Protein AF-A0A4P9VTZ1-F1 (afdb_monomer_lite)

Foldseek 3Di:
DPPVVVVVVVVVVVVVVVVVVVVVVVVVVVVVPPPPPPPPPPPPPPDDPDDPPDQDDPPADDALGPHDDDPVPDDDDDADPPLQVLVVQWDKDWDWDWDQDPVVRDIDTDIDIGTDQVSCCVRPVVQWDADPVVRDIDGNVSVVVVSVVSSVVVVVVVVVVVVVVVVVVVPDD

InterPro domains:
  IPR030392 Intramolecular chaperone auto-processing domain [PF13884] (69-128)
  IPR030392 Intramolecular chaperone auto-processing domain [PS51688] (69-166)

Structure (mmCIF, N/CA/C/O backbone):
data_AF-A0A4P9VTZ1-F1
#
_entry.id   AF-A0A4P9VTZ1-F1
#
loop_
_atom_site.group_PDB
_atom_site.id
_atom_site.type_symbol
_atom_site.label_atom_id
_atom_site.label_alt_id
_atom_site.label_comp_id
_atom_site.label_asym_id
_atom_site.label_entity_id
_atom_site.label_seq_id
_atom_site.pdbx_PDB_ins_code
_atom_site.Cartn_x
_atom_site.Cartn_y
_atom_site.Cartn_z
_atom_site.occupancy
_atom_site.B_iso_or_equiv
_atom_site.auth_seq_id
_atom_site.auth_comp_id
_atom_site.auth_asym_id
_atom_site.auth_atom_id
_atom_site.pdbx_PDB_model_num
ATOM 1 N N . MET A 1 1 ? 48.597 -7.275 -78.324 1.00 53.91 1 MET A N 1
ATOM 2 C CA . MET A 1 1 ? 47.215 -7.166 -77.793 1.00 53.91 1 MET A CA 1
ATOM 3 C C . MET A 1 1 ? 47.075 -7.548 -76.310 1.00 53.91 1 MET A C 1
ATOM 5 O O . MET A 1 1 ? 45.969 -7.496 -75.799 1.00 53.91 1 MET A O 1
ATOM 9 N N . SER A 1 2 ? 48.153 -7.879 -75.587 1.00 57.75 2 SER A N 1
ATOM 10 C CA . SER A 1 2 ? 48.089 -8.404 -74.209 1.00 57.75 2 SER A CA 1
ATOM 11 C C . SER A 1 2 ? 48.375 -7.383 -73.094 1.00 57.75 2 SER A C 1
ATOM 13 O O . SER A 1 2 ? 48.066 -7.654 -71.941 1.00 57.75 2 SER A O 1
ATOM 15 N N . THR A 1 3 ? 48.911 -6.198 -73.399 1.00 52.50 3 THR A N 1
ATOM 16 C CA . THR A 1 3 ? 49.269 -5.177 -72.389 1.00 52.50 3 THR A CA 1
ATOM 17 C C . THR A 1 3 ? 48.160 -4.160 -72.091 1.00 52.50 3 THR A C 1
ATOM 19 O O . THR A 1 3 ? 48.098 -3.639 -70.982 1.00 52.50 3 THR A O 1
ATOM 22 N N . GLN A 1 4 ? 47.232 -3.925 -73.025 1.00 51.97 4 GLN A N 1
ATOM 23 C CA . GLN A 1 4 ? 46.072 -3.035 -72.826 1.00 51.97 4 GLN A CA 1
ATOM 24 C C . GLN A 1 4 ? 45.035 -3.628 -71.847 1.00 51.97 4 GLN A C 1
ATOM 26 O O . GLN A 1 4 ? 44.423 -2.902 -71.070 1.00 51.97 4 GLN A O 1
ATOM 31 N N . ILE A 1 5 ? 44.886 -4.959 -71.818 1.00 58.03 5 ILE A N 1
ATOM 32 C CA . ILE A 1 5 ? 43.897 -5.655 -70.974 1.00 58.03 5 ILE A CA 1
ATOM 33 C C . ILE A 1 5 ? 44.301 -5.635 -69.487 1.00 58.03 5 ILE A C 1
ATOM 35 O O . ILE A 1 5 ? 43.437 -5.549 -68.619 1.00 58.03 5 ILE A O 1
ATOM 39 N N . ILE A 1 6 ? 45.606 -5.643 -69.182 1.00 57.38 6 ILE A N 1
ATOM 40 C CA . ILE A 1 6 ? 46.127 -5.641 -67.801 1.00 57.38 6 ILE A CA 1
ATOM 41 C C . ILE A 1 6 ? 46.009 -4.247 -67.155 1.00 57.38 6 ILE A C 1
ATOM 43 O O . ILE A 1 6 ? 45.720 -4.131 -65.966 1.00 57.38 6 ILE A O 1
ATOM 47 N N . GLN A 1 7 ? 46.173 -3.174 -67.936 1.00 52.84 7 GLN A N 1
ATOM 48 C CA . GLN A 1 7 ? 45.952 -1.798 -67.467 1.00 52.84 7 GLN A CA 1
ATOM 49 C C . GLN A 1 7 ? 44.482 -1.555 -67.089 1.00 52.84 7 GLN A C 1
ATOM 51 O O . GLN A 1 7 ? 44.202 -0.968 -66.044 1.00 52.84 7 GLN A O 1
ATOM 56 N N . PHE A 1 8 ? 43.538 -2.070 -67.884 1.00 55.19 8 PHE A N 1
ATOM 57 C CA . PHE A 1 8 ? 42.107 -1.902 -67.619 1.00 55.19 8 PHE A CA 1
ATOM 58 C C . PHE A 1 8 ? 41.628 -2.653 -66.369 1.00 55.19 8 PHE A C 1
ATOM 60 O O . PHE A 1 8 ? 40.836 -2.111 -65.598 1.00 55.19 8 PHE A O 1
ATOM 67 N N . THR A 1 9 ? 42.126 -3.863 -66.104 1.00 60.12 9 THR A N 1
ATOM 68 C CA . THR A 1 9 ? 41.737 -4.625 -64.904 1.00 60.12 9 THR A CA 1
ATOM 69 C C . THR A 1 9 ? 42.298 -4.030 -63.610 1.00 60.12 9 THR A C 1
ATOM 71 O O . THR A 1 9 ? 41.589 -4.017 -62.602 1.00 60.12 9 THR A O 1
ATOM 74 N N . LEU A 1 10 ? 43.506 -3.454 -63.627 1.00 57.75 10 LEU A N 1
ATOM 75 C CA . LEU A 1 10 ? 44.093 -2.799 -62.448 1.00 57.75 10 LEU A CA 1
ATOM 76 C C . LEU A 1 10 ? 43.346 -1.503 -62.065 1.00 57.75 10 LEU A C 1
ATOM 78 O O . LEU A 1 10 ? 43.119 -1.244 -60.882 1.00 57.75 10 LEU A O 1
ATOM 82 N N . ILE A 1 11 ? 42.897 -0.722 -63.056 1.00 59.09 11 ILE A N 1
ATOM 83 C CA . ILE A 1 11 ? 42.123 0.517 -62.848 1.00 59.09 11 ILE A CA 1
ATOM 84 C C . ILE A 1 11 ? 40.731 0.223 -62.266 1.00 59.09 11 ILE A C 1
ATOM 86 O O . ILE A 1 11 ? 40.252 0.967 -61.404 1.00 59.09 11 ILE A O 1
ATOM 90 N N . ILE A 1 12 ? 40.093 -0.876 -62.682 1.00 58.81 12 ILE A N 1
ATOM 91 C CA . ILE A 1 12 ? 38.800 -1.310 -62.130 1.00 58.81 12 ILE A CA 1
ATOM 92 C C . ILE A 1 12 ? 38.964 -1.767 -60.672 1.00 58.81 12 ILE A C 1
ATOM 94 O O . ILE A 1 12 ? 38.159 -1.388 -59.820 1.00 58.81 12 ILE A O 1
ATOM 98 N N . TYR A 1 13 ? 40.032 -2.506 -60.350 1.00 58.09 13 TYR A N 1
ATOM 99 C CA . TYR A 1 13 ? 40.281 -2.988 -58.985 1.00 58.09 13 TYR A CA 1
ATOM 100 C C . TYR A 1 13 ? 40.620 -1.852 -58.003 1.00 58.09 13 TYR A C 1
ATOM 102 O O . TYR A 1 13 ? 40.147 -1.852 -56.864 1.00 58.09 13 TYR A O 1
ATOM 110 N N . LEU A 1 14 ? 41.381 -0.843 -58.446 1.00 54.59 14 LEU A N 1
ATOM 111 C CA . LEU A 1 14 ? 41.678 0.350 -57.645 1.00 54.59 14 LEU A CA 1
ATOM 112 C C . LEU A 1 14 ? 40.426 1.216 -57.408 1.00 54.59 14 LEU A C 1
ATOM 114 O O . LEU A 1 14 ? 40.217 1.686 -56.287 1.00 54.59 14 LEU A O 1
ATOM 118 N N . ASN A 1 15 ? 39.545 1.359 -58.408 1.00 52.97 15 ASN A N 1
ATOM 119 C CA . ASN A 1 15 ? 38.274 2.080 -58.255 1.00 52.97 15 ASN A CA 1
ATOM 120 C C . ASN A 1 15 ? 37.295 1.369 -57.312 1.00 52.97 15 ASN A C 1
ATOM 122 O O . ASN A 1 15 ? 36.647 2.020 -56.492 1.00 52.97 15 ASN A O 1
ATOM 126 N N . TYR A 1 16 ? 37.212 0.038 -57.371 1.00 55.69 16 TYR A N 1
ATOM 127 C CA . TYR A 1 16 ? 36.304 -0.721 -56.509 1.00 55.69 16 TYR A CA 1
ATOM 128 C C . TYR A 1 16 ? 36.698 -0.615 -55.027 1.00 55.69 16 TYR A C 1
ATOM 130 O O . TYR A 1 16 ? 35.846 -0.414 -54.160 1.00 55.69 16 TYR A O 1
ATOM 138 N N . ASN A 1 17 ? 38.001 -0.661 -54.730 1.00 55.56 17 ASN A N 1
ATOM 139 C CA . ASN A 1 17 ? 38.508 -0.562 -53.360 1.00 55.56 17 ASN A CA 1
ATOM 140 C C . ASN A 1 17 ? 38.379 0.865 -52.782 1.00 55.56 17 ASN A C 1
ATOM 142 O O . ASN A 1 17 ? 38.063 1.037 -51.603 1.00 55.56 17 ASN A O 1
ATOM 146 N N . TRP A 1 18 ? 38.536 1.903 -53.616 1.00 50.50 18 TRP A N 1
ATOM 147 C CA . TRP A 1 18 ? 38.278 3.298 -53.227 1.00 50.50 18 TRP A CA 1
ATOM 148 C C . TRP A 1 18 ? 36.785 3.557 -52.957 1.00 50.50 18 TRP A C 1
ATOM 150 O O . TRP A 1 18 ? 36.429 4.184 -51.956 1.00 50.50 18 TRP A O 1
ATOM 160 N N . MET A 1 19 ? 35.898 2.976 -53.769 1.00 48.47 19 MET A N 1
ATOM 161 C CA . MET A 1 19 ? 34.447 3.087 -53.597 1.00 48.47 19 MET A CA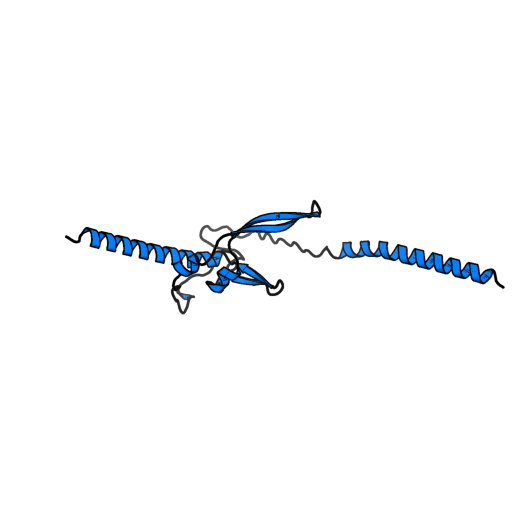 1
ATOM 162 C C . MET A 1 19 ? 33.941 2.360 -52.333 1.00 48.47 19 MET A C 1
ATOM 164 O O . MET A 1 19 ? 33.039 2.854 -51.655 1.00 48.47 19 MET A O 1
ATOM 168 N N . ILE A 1 20 ? 34.560 1.238 -51.944 1.00 54.94 20 ILE A N 1
ATOM 169 C CA . ILE A 1 20 ? 34.280 0.555 -50.664 1.00 54.94 20 ILE A CA 1
ATOM 170 C C . ILE A 1 20 ? 34.762 1.395 -49.469 1.00 54.94 20 ILE A C 1
ATOM 172 O O . ILE A 1 20 ? 34.099 1.430 -48.429 1.00 54.94 20 ILE A O 1
ATOM 176 N N . ARG A 1 21 ? 35.880 2.121 -49.614 1.00 47.12 21 ARG A N 1
ATOM 177 C CA . ARG A 1 21 ? 36.414 2.988 -48.553 1.00 47.12 21 ARG A CA 1
ATOM 178 C C . ARG A 1 21 ? 35.574 4.255 -48.340 1.00 47.12 21 ARG A C 1
ATOM 180 O O . ARG A 1 21 ? 35.443 4.690 -47.199 1.00 47.12 21 ARG A O 1
ATOM 187 N N . MET A 1 22 ? 34.931 4.788 -49.383 1.00 42.59 22 MET A N 1
ATOM 188 C CA . MET A 1 22 ? 34.043 5.959 -49.275 1.00 42.59 22 MET A CA 1
ATOM 189 C C . MET A 1 22 ? 32.681 5.644 -48.629 1.00 42.59 22 MET A C 1
ATOM 191 O O . MET A 1 22 ? 32.163 6.472 -47.880 1.00 42.59 22 MET A O 1
ATOM 195 N N . LYS A 1 23 ? 32.137 4.426 -48.797 1.00 42.47 23 LYS A N 1
ATOM 196 C CA . LYS A 1 23 ? 30.853 4.024 -48.178 1.00 42.47 23 LYS A CA 1
ATOM 197 C C . LYS A 1 23 ? 30.875 3.965 -46.644 1.00 42.47 23 LYS A C 1
ATOM 199 O O . LYS A 1 23 ? 29.826 4.105 -46.022 1.00 42.47 23 LYS A O 1
ATOM 204 N N . LYS A 1 24 ? 32.046 3.783 -46.019 1.00 43.00 24 LYS A N 1
ATOM 205 C CA . LYS A 1 24 ? 32.188 3.797 -44.549 1.00 43.00 24 LYS A CA 1
ATOM 206 C C . LYS A 1 24 ? 32.208 5.211 -43.958 1.00 43.00 24 LYS A C 1
ATOM 208 O O . LYS A 1 24 ? 31.866 5.376 -42.795 1.00 43.00 24 LYS A O 1
ATOM 213 N N . VAL A 1 25 ? 32.566 6.223 -44.752 1.00 46.69 25 VAL A N 1
ATOM 214 C CA . VAL A 1 25 ? 32.669 7.622 -44.298 1.00 46.69 25 VAL A CA 1
ATOM 215 C C . VAL A 1 25 ? 31.329 8.352 -44.447 1.00 46.69 25 VAL A C 1
ATOM 217 O O . VAL A 1 25 ? 30.967 9.166 -43.601 1.00 46.69 25 VAL A O 1
ATOM 220 N N . THR A 1 26 ? 30.522 7.992 -45.449 1.00 41.75 26 THR A N 1
ATOM 221 C CA . THR A 1 26 ? 29.185 8.573 -45.673 1.00 41.75 26 THR A CA 1
ATOM 222 C C . THR A 1 26 ? 28.093 8.018 -44.749 1.00 41.75 26 THR A C 1
ATOM 224 O O . THR A 1 26 ? 27.024 8.612 -44.656 1.00 41.75 26 THR A O 1
ATOM 227 N N . GLY A 1 27 ? 28.350 6.915 -44.034 1.00 40.69 27 GLY A N 1
ATOM 228 C CA . GLY A 1 27 ? 27.430 6.361 -43.027 1.00 40.69 27 GLY A CA 1
ATOM 229 C C . GLY A 1 27 ? 27.416 7.121 -41.693 1.00 40.69 27 GLY A C 1
ATOM 230 O O . GLY A 1 27 ? 26.423 7.066 -40.976 1.00 40.69 27 GLY A O 1
ATOM 231 N N . CYS A 1 28 ? 28.474 7.876 -41.376 1.00 49.06 28 CYS A N 1
ATOM 232 C CA . CYS A 1 28 ? 28.560 8.656 -40.133 1.00 49.06 28 CYS A CA 1
ATOM 233 C C . CYS A 1 28 ? 27.895 10.037 -40.217 1.00 49.06 28 CYS A C 1
ATOM 235 O O . CYS A 1 28 ? 27.531 10.597 -39.190 1.00 49.06 28 CYS A O 1
ATOM 237 N N . PHE A 1 29 ? 27.699 10.594 -41.415 1.00 36.38 29 PHE A N 1
ATOM 238 C CA . PHE A 1 29 ? 27.116 11.934 -41.556 1.00 36.38 29 PHE A CA 1
ATOM 239 C C . PHE A 1 29 ? 25.581 11.951 -41.548 1.00 36.38 29 PHE A C 1
ATOM 241 O O . PHE A 1 29 ? 24.988 12.983 -41.253 1.00 36.38 29 PHE A O 1
ATOM 248 N N . LEU A 1 30 ? 24.925 10.813 -41.802 1.00 41.94 30 LEU A N 1
ATOM 249 C CA . LEU A 1 30 ? 23.458 10.719 -41.848 1.00 41.94 30 LEU A CA 1
ATOM 250 C C . LEU A 1 30 ? 22.808 10.301 -40.520 1.00 41.94 30 LEU A C 1
ATOM 252 O O . LEU A 1 30 ? 21.602 10.455 -40.365 1.00 41.94 30 LEU A O 1
ATOM 256 N N . ILE A 1 31 ? 23.587 9.848 -39.535 1.00 46.41 31 ILE A N 1
ATOM 257 C CA . ILE A 1 31 ? 23.075 9.555 -38.182 1.00 46.41 31 ILE A CA 1
ATOM 258 C C . ILE A 1 31 ? 23.052 10.825 -37.308 1.00 46.41 31 ILE A C 1
ATOM 260 O O . ILE A 1 31 ? 22.281 10.909 -36.358 1.00 46.41 31 ILE A O 1
ATOM 264 N N . SER A 1 32 ? 23.804 11.866 -37.686 1.00 44.81 32 SER A N 1
ATOM 265 C CA . SER A 1 32 ? 23.821 13.158 -36.980 1.00 44.81 32 SER A CA 1
ATOM 266 C C . SER A 1 32 ? 22.565 14.016 -37.226 1.00 44.81 32 SER A C 1
ATOM 268 O O . SER A 1 32 ? 22.257 14.907 -36.441 1.00 44.81 32 SER A O 1
ATOM 270 N N . LEU A 1 33 ? 21.791 13.740 -38.285 1.00 42.25 33 LEU A N 1
ATOM 271 C CA . LEU A 1 33 ? 20.635 14.566 -38.673 1.00 42.25 33 LEU A CA 1
ATOM 272 C C . LEU A 1 33 ? 19.275 14.020 -38.194 1.00 42.25 33 LEU A C 1
ATOM 274 O O . LEU A 1 33 ? 18.250 14.648 -38.437 1.00 42.25 33 LEU A O 1
ATOM 278 N N . LEU A 1 34 ? 19.244 12.873 -37.503 1.00 38.03 34 LEU A N 1
ATOM 279 C CA . LEU A 1 34 ? 17.997 12.232 -37.053 1.00 38.03 34 LEU A CA 1
ATOM 280 C C . LEU A 1 34 ? 17.706 12.396 -35.549 1.00 38.03 34 LEU A C 1
ATOM 282 O O . LEU A 1 34 ? 16.726 11.845 -35.059 1.00 38.03 34 LEU A O 1
ATOM 286 N N . LEU A 1 35 ? 18.515 13.180 -34.825 1.00 43.50 35 LEU A N 1
ATOM 287 C CA . LEU A 1 35 ? 18.344 13.446 -33.386 1.00 43.50 35 LEU A CA 1
ATOM 288 C C . LEU A 1 35 ? 17.978 14.900 -33.044 1.00 43.50 35 LEU A C 1
ATOM 290 O O . LEU A 1 35 ? 18.073 15.303 -31.890 1.00 43.50 35 LEU A O 1
ATOM 294 N N . LEU A 1 36 ? 17.492 15.683 -34.009 1.00 40.09 36 LEU A N 1
ATOM 295 C CA . LEU A 1 36 ? 16.856 16.978 -33.739 1.00 40.09 36 LEU A CA 1
ATOM 296 C C . LEU A 1 36 ? 15.344 16.887 -33.955 1.00 40.09 36 LEU A C 1
ATOM 298 O O . LEU A 1 36 ? 14.778 17.573 -34.792 1.00 40.09 36 LEU A O 1
ATOM 302 N N . ASN A 1 37 ? 14.695 16.000 -33.205 1.00 50.50 37 ASN A N 1
ATOM 303 C CA . ASN A 1 37 ? 13.263 16.082 -32.917 1.00 50.50 37 ASN A CA 1
ATOM 304 C C . ASN A 1 37 ? 13.015 15.588 -31.486 1.00 50.50 37 ASN A C 1
ATOM 306 O O . ASN A 1 37 ? 12.247 14.663 -31.245 1.00 50.50 37 ASN A O 1
ATOM 310 N N . VAL A 1 38 ? 13.685 16.216 -30.519 1.00 45.28 38 VAL A N 1
ATOM 311 C CA . VAL A 1 38 ? 13.110 16.356 -29.180 1.00 45.28 38 VAL A CA 1
ATOM 312 C C . VAL A 1 38 ? 12.729 17.816 -29.055 1.00 45.28 38 VAL A C 1
ATOM 314 O O . VAL A 1 38 ? 13.534 18.682 -28.729 1.00 45.28 38 VAL A O 1
ATOM 317 N N . ASN A 1 39 ? 11.480 18.070 -29.418 1.00 47.66 39 ASN A N 1
ATOM 318 C CA . ASN A 1 39 ? 10.785 19.296 -29.106 1.00 47.66 39 ASN A CA 1
ATOM 319 C C . ASN A 1 39 ? 10.608 19.329 -27.580 1.00 47.66 39 ASN A C 1
ATOM 321 O O . ASN A 1 39 ? 9.630 18.806 -27.054 1.00 47.66 39 ASN A O 1
ATOM 325 N N . ALA A 1 40 ? 11.586 19.874 -26.858 1.00 41.84 40 ALA A N 1
ATOM 326 C CA . ALA A 1 40 ? 11.398 20.273 -25.470 1.00 41.84 40 ALA A CA 1
ATOM 327 C C . ALA A 1 40 ? 10.766 21.671 -25.472 1.00 41.84 40 ALA A C 1
ATOM 329 O O . ALA A 1 40 ? 11.415 22.672 -25.188 1.00 41.84 40 ALA A O 1
ATOM 330 N N . TYR A 1 41 ? 9.496 21.731 -25.875 1.00 38.97 41 TYR A N 1
ATOM 331 C CA . TYR A 1 41 ? 8.634 22.870 -25.592 1.00 38.97 41 TYR A CA 1
ATOM 332 C C . TYR A 1 41 ? 8.181 22.722 -24.138 1.00 38.97 41 TYR A C 1
ATOM 334 O O . TYR A 1 41 ? 7.180 22.066 -23.853 1.00 38.97 41 TYR A O 1
ATOM 342 N N . SER A 1 42 ? 8.969 23.253 -23.205 1.00 41.06 42 SER A N 1
ATOM 343 C CA . SER A 1 42 ? 8.480 23.546 -21.861 1.00 41.06 42 SER A CA 1
ATOM 344 C C . SER A 1 42 ? 7.593 24.782 -21.969 1.00 41.06 42 SER A C 1
ATOM 346 O O . SER A 1 42 ? 8.080 25.910 -22.039 1.00 41.06 42 SER A O 1
ATOM 348 N N . SER A 1 43 ? 6.282 24.571 -22.058 1.00 39.12 43 SER A N 1
ATOM 349 C CA . SER A 1 43 ? 5.319 25.621 -21.747 1.00 39.12 43 SER A CA 1
ATOM 350 C C . SER A 1 43 ? 5.299 25.807 -20.233 1.00 39.12 43 SER A C 1
ATOM 352 O O . SER A 1 43 ? 4.483 25.193 -19.547 1.00 39.12 43 SER A O 1
ATOM 354 N N . ASP A 1 44 ? 6.209 26.627 -19.719 1.00 45.00 44 ASP A N 1
ATOM 355 C CA . ASP A 1 44 ? 6.013 27.254 -18.416 1.00 45.00 44 ASP A CA 1
ATOM 356 C C . ASP A 1 44 ? 4.968 28.354 -18.625 1.00 45.00 44 ASP A C 1
ATOM 358 O O . ASP A 1 44 ? 5.261 29.460 -19.078 1.00 45.00 44 ASP A O 1
ATOM 362 N N . SER A 1 45 ? 3.698 27.997 -18.430 1.00 49.97 45 SER A N 1
ATOM 363 C CA . SER A 1 45 ? 2.618 28.970 -18.302 1.00 49.97 45 SER A CA 1
ATOM 364 C C . SER A 1 45 ? 2.646 29.509 -16.872 1.00 49.97 45 SER A C 1
ATOM 366 O O . SER A 1 45 ? 1.990 28.963 -15.984 1.00 49.97 45 SER A O 1
ATOM 368 N N . ASP A 1 46 ? 3.450 30.545 -16.657 1.00 55.97 46 ASP A N 1
ATOM 369 C CA . ASP A 1 46 ? 3.544 31.304 -15.409 1.00 55.97 46 ASP A CA 1
ATOM 370 C C . ASP A 1 46 ? 2.319 32.220 -15.221 1.00 55.97 46 ASP A C 1
ATOM 372 O O . ASP A 1 46 ? 2.482 33.429 -15.236 1.00 55.97 46 ASP A O 1
ATOM 376 N N . ASP A 1 47 ? 1.094 31.699 -15.051 1.00 52.91 47 ASP A N 1
ATOM 377 C CA . ASP A 1 47 ? -0.083 32.570 -14.816 1.00 52.91 47 ASP A CA 1
ATOM 378 C C . ASP A 1 47 ? -1.175 32.007 -13.875 1.00 52.91 47 ASP A C 1
ATOM 380 O O . ASP A 1 47 ? -2.276 32.555 -13.833 1.00 52.91 47 ASP A O 1
ATOM 384 N N . ASP A 1 48 ? -0.927 30.965 -13.073 1.00 58.12 48 ASP A N 1
ATOM 385 C CA . ASP A 1 48 ? -1.896 30.577 -12.033 1.00 58.12 48 ASP A CA 1
ATOM 386 C C . ASP A 1 48 ? -1.513 31.205 -10.686 1.00 58.12 48 ASP A C 1
ATOM 388 O O . ASP A 1 48 ? -0.623 30.742 -9.971 1.00 58.12 48 ASP A O 1
ATOM 392 N N . GLU A 1 49 ? -2.214 32.290 -10.337 1.00 59.31 49 GLU A N 1
ATOM 393 C CA . GLU A 1 49 ? -2.253 32.875 -8.995 1.00 59.31 49 GLU A CA 1
ATOM 394 C C . GLU A 1 49 ? -2.484 31.754 -7.968 1.00 59.31 49 GLU A C 1
ATOM 396 O O . GLU A 1 49 ? -3.597 31.244 -7.821 1.00 59.31 49 GLU A O 1
ATOM 401 N N . TYR A 1 50 ? -1.421 31.351 -7.265 1.00 56.41 50 TYR A N 1
ATOM 402 C CA . TYR A 1 50 ? -1.475 30.308 -6.246 1.00 56.41 50 TYR A CA 1
ATOM 403 C C . TYR A 1 50 ? -2.433 30.726 -5.126 1.00 56.41 50 TYR A C 1
ATOM 405 O O . TYR A 1 50 ? -2.088 31.511 -4.238 1.00 56.41 50 TYR A O 1
ATOM 413 N N . LYS A 1 51 ? -3.658 30.195 -5.162 1.00 58.72 51 LYS A N 1
ATOM 414 C CA . LYS A 1 51 ? -4.656 30.388 -4.109 1.00 58.72 51 LYS A CA 1
ATOM 415 C C . LYS A 1 51 ? -4.541 29.233 -3.115 1.00 58.72 51 LYS A C 1
ATOM 417 O O . LYS A 1 51 ? -4.882 28.101 -3.474 1.00 58.72 51 LYS A O 1
ATOM 422 N N . PRO A 1 52 ? -4.076 29.473 -1.874 1.00 55.12 52 PRO A N 1
ATOM 423 C CA . PRO A 1 52 ? -3.935 28.414 -0.882 1.00 55.12 52 PRO A CA 1
ATOM 424 C C . PRO A 1 52 ? -5.283 27.718 -0.653 1.00 55.12 52 PRO A C 1
ATOM 426 O O . PRO A 1 52 ? -6.298 28.369 -0.418 1.00 55.12 52 PRO A O 1
ATOM 429 N N . GLY A 1 53 ? -5.291 26.387 -0.757 1.00 58.91 53 GLY A N 1
ATOM 430 C CA . GLY A 1 53 ? -6.504 25.565 -0.668 1.00 58.91 53 GLY A CA 1
ATOM 431 C C . GLY A 1 53 ? -7.193 25.274 -2.006 1.00 58.91 53 GLY A C 1
ATOM 432 O O . GLY A 1 53 ? -8.165 24.522 -2.024 1.00 58.91 53 GLY A O 1
ATOM 433 N N . THR A 1 54 ? -6.692 25.810 -3.122 1.00 58.06 54 THR A N 1
ATOM 434 C CA . THR A 1 54 ? -7.114 25.398 -4.466 1.00 58.06 54 THR A CA 1
ATOM 435 C C . THR A 1 54 ? -6.062 24.499 -5.093 1.00 58.06 54 THR A C 1
ATOM 437 O O . THR A 1 54 ? -4.862 24.718 -4.942 1.00 58.06 54 THR A O 1
ATOM 440 N N . CYS A 1 55 ? -6.521 23.464 -5.786 1.00 61.12 55 CYS A N 1
ATOM 441 C CA . CYS A 1 55 ? -5.662 22.618 -6.593 1.00 61.12 55 CYS A CA 1
ATOM 442 C C . CYS A 1 55 ? -5.937 22.942 -8.058 1.00 61.12 55 CYS A C 1
ATOM 444 O O . CYS A 1 55 ? -6.749 22.287 -8.708 1.00 61.12 55 CYS A O 1
ATOM 446 N N . SER A 1 56 ? -5.329 24.020 -8.538 1.00 53.66 56 SER A N 1
ATOM 447 C CA . SER A 1 56 ? -5.357 24.442 -9.936 1.00 53.66 56 SER A CA 1
ATOM 448 C C . SER A 1 56 ? -4.066 23.979 -10.608 1.00 53.66 56 SER A C 1
ATOM 450 O O . SER A 1 56 ? -2.972 24.361 -10.203 1.00 53.66 56 SER A O 1
ATOM 452 N N . GLY A 1 57 ? -4.191 23.080 -11.582 1.00 54.44 57 GLY A N 1
ATOM 453 C CA . GLY A 1 57 ? -3.077 22.620 -12.404 1.00 54.44 57 GLY A CA 1
ATOM 454 C C . GLY A 1 57 ? -3.512 21.518 -13.379 1.00 54.44 57 GLY A C 1
ATOM 455 O O . GLY A 1 57 ? -4.437 20.762 -13.075 1.00 54.44 57 GLY A O 1
ATOM 456 N N . PRO A 1 58 ? -2.854 21.379 -14.545 1.00 49.47 58 PRO A N 1
ATOM 457 C CA . PRO A 1 58 ? -3.252 20.438 -15.601 1.00 49.47 58 PRO A CA 1
ATOM 458 C C . PRO A 1 58 ? -3.079 18.952 -15.224 1.00 49.47 58 PRO A C 1
ATOM 460 O O . PRO A 1 58 ? -3.528 18.070 -15.953 1.00 49.47 58 PRO A O 1
ATOM 463 N N . TYR A 1 59 ? -2.463 18.653 -14.077 1.00 50.53 59 TYR A N 1
ATOM 464 C CA . TYR A 1 59 ? -2.223 17.297 -13.568 1.00 50.53 59 TYR A CA 1
ATOM 465 C C . TYR A 1 59 ? -3.284 16.861 -12.550 1.00 50.53 59 TYR A C 1
ATOM 467 O O . TYR A 1 59 ? -2.969 16.404 -11.451 1.00 50.53 59 TYR A O 1
ATOM 475 N N . PHE A 1 60 ? -4.554 17.016 -12.914 1.00 49.03 60 PHE A N 1
ATOM 476 C CA . PHE A 1 60 ? -5.676 16.834 -11.993 1.00 49.03 60 PHE A CA 1
ATOM 477 C C . PHE A 1 60 ? -5.968 15.363 -11.613 1.00 49.03 60 PHE A C 1
ATOM 479 O O . PHE A 1 60 ? -6.632 15.130 -10.614 1.00 49.03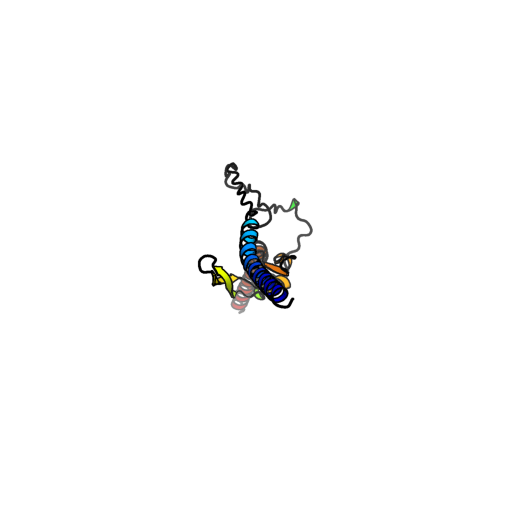 60 PHE A O 1
ATOM 486 N N . ASP A 1 61 ? -5.445 14.354 -12.331 1.00 50.09 61 ASP A N 1
ATOM 487 C CA . ASP A 1 61 ? -5.865 12.952 -12.094 1.00 50.09 61 ASP A CA 1
ATOM 488 C C . ASP A 1 61 ? -4.780 11.856 -12.156 1.00 50.09 61 ASP A C 1
ATOM 490 O O . ASP A 1 61 ? -5.073 10.686 -11.896 1.00 50.09 61 ASP A O 1
ATOM 494 N N . THR A 1 62 ? -3.521 12.163 -12.486 1.00 47.38 62 THR A N 1
ATOM 495 C CA . THR A 1 62 ? -2.564 11.103 -12.878 1.00 47.38 62 THR A CA 1
ATOM 496 C C . THR A 1 62 ? -1.372 10.875 -11.950 1.00 47.38 62 THR A C 1
ATOM 498 O O . THR A 1 62 ? -0.859 9.756 -11.940 1.00 47.38 62 THR A O 1
ATOM 501 N N . LEU A 1 63 ? -0.935 11.849 -11.141 1.00 50.41 63 LEU A N 1
ATOM 502 C CA . LEU A 1 63 ? 0.346 11.758 -10.408 1.00 50.41 63 LEU A CA 1
ATOM 503 C C . LEU A 1 63 ? 0.310 12.389 -9.001 1.00 50.41 63 LEU A C 1
ATOM 505 O O . LEU A 1 63 ? 1.158 13.203 -8.652 1.00 50.41 63 LEU A O 1
ATOM 509 N N . GLY A 1 64 ? -0.677 12.027 -8.178 1.00 54.03 64 GLY A N 1
ATOM 510 C CA . GLY A 1 64 ? -0.731 12.468 -6.773 1.00 54.03 64 GLY A CA 1
ATOM 511 C C . GLY A 1 64 ? -1.220 13.906 -6.552 1.00 54.03 64 GLY A C 1
ATOM 512 O O . GLY A 1 64 ? -1.110 14.415 -5.440 1.00 54.03 64 GLY A O 1
ATOM 513 N N . GLY A 1 65 ? -1.776 14.540 -7.588 1.00 63.94 65 GLY A N 1
ATOM 514 C CA . GLY A 1 65 ? -2.517 15.796 -7.484 1.00 63.94 65 GLY A CA 1
ATOM 515 C C . GLY A 1 65 ? -3.900 15.615 -6.847 1.00 63.94 65 GLY A C 1
ATOM 516 O O . GLY A 1 65 ? -4.390 14.496 -6.675 1.00 63.94 65 GLY A O 1
ATOM 517 N N . CYS A 1 66 ? -4.534 16.728 -6.478 1.00 64.25 66 CYS A N 1
ATOM 518 C CA . CYS A 1 66 ? -5.897 16.716 -5.960 1.00 64.25 66 CYS A CA 1
ATOM 519 C C . CYS A 1 66 ? -6.873 16.292 -7.061 1.00 64.25 66 CYS A C 1
ATOM 521 O O . CYS A 1 66 ? -6.975 16.981 -8.068 1.00 64.25 66 CYS A O 1
ATOM 523 N N . GLY A 1 67 ? -7.609 15.205 -6.834 1.00 72.56 67 GLY A N 1
ATOM 524 C CA . GLY A 1 67 ? -8.694 14.757 -7.708 1.00 72.56 67 GLY A CA 1
ATOM 525 C C . GLY A 1 67 ? -10.064 14.954 -7.058 1.00 72.56 67 GLY A C 1
ATOM 526 O O . GLY A 1 67 ? -10.188 14.984 -5.826 1.00 72.56 67 GLY A O 1
ATOM 527 N N . LEU 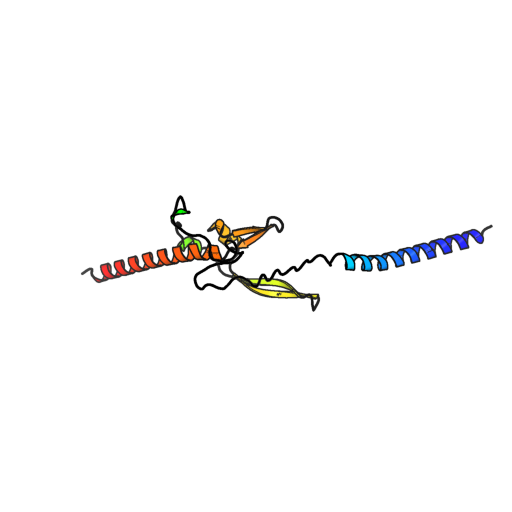A 1 68 ? -11.119 15.057 -7.874 1.00 81.69 68 LEU A N 1
ATOM 528 C CA . LEU A 1 68 ? -12.492 15.078 -7.360 1.00 81.69 68 LEU A CA 1
ATOM 529 C C . LEU A 1 68 ? -12.778 13.771 -6.604 1.00 81.69 68 LEU A C 1
ATOM 531 O O . LEU A 1 68 ? -12.640 12.673 -7.135 1.00 81.69 68 LEU A O 1
ATOM 535 N N . SER A 1 69 ? -13.206 13.887 -5.347 1.00 86.38 69 SER A N 1
ATOM 536 C CA . SER A 1 69 ? -13.419 12.736 -4.455 1.00 86.38 69 SER A CA 1
ATOM 537 C C . SER A 1 69 ? -14.726 12.846 -3.656 1.00 86.38 69 SER A C 1
ATOM 539 O O . SER A 1 69 ? -14.899 12.180 -2.632 1.00 86.38 69 SER A O 1
ATOM 541 N N . ASP A 1 70 ? -15.658 13.677 -4.125 1.00 92.06 70 ASP A N 1
ATOM 542 C CA . ASP A 1 70 ? -16.948 13.906 -3.473 1.00 92.06 70 ASP A CA 1
ATOM 543 C C . ASP A 1 70 ? -17.811 12.627 -3.451 1.00 92.06 70 ASP A C 1
ATOM 545 O O . ASP A 1 70 ? -17.733 11.779 -4.344 1.00 92.06 70 ASP A O 1
ATOM 549 N N . ARG A 1 71 ? -18.645 12.462 -2.418 1.00 94.50 71 ARG A N 1
ATOM 550 C CA . ARG A 1 71 ? -19.567 11.320 -2.312 1.00 94.50 71 ARG A CA 1
ATOM 551 C C . ARG A 1 71 ? -20.581 11.305 -3.460 1.00 94.50 71 ARG A C 1
ATOM 553 O O . ARG A 1 71 ? -20.928 10.224 -3.920 1.00 94.50 71 ARG A O 1
ATOM 560 N N . ASN A 1 72 ? -21.021 12.467 -3.935 1.00 95.81 72 ASN A N 1
ATOM 561 C CA . ASN A 1 72 ? -22.064 12.605 -4.954 1.00 95.81 72 ASN A CA 1
ATOM 562 C C . ASN A 1 72 ? -21.627 12.133 -6.349 1.00 95.81 72 ASN A C 1
ATOM 564 O O . ASN A 1 72 ? -22.477 11.825 -7.179 1.00 95.81 72 ASN A O 1
ATOM 568 N N . ILE A 1 73 ? -20.319 12.043 -6.606 1.00 94.06 73 ILE A N 1
ATOM 569 C CA . ILE A 1 73 ? -19.769 11.539 -7.876 1.00 94.06 73 ILE A CA 1
ATOM 570 C C . ILE A 1 73 ? -19.339 10.067 -7.799 1.00 94.06 73 ILE A C 1
ATOM 572 O O . ILE A 1 73 ? -18.863 9.506 -8.784 1.00 94.06 73 ILE A O 1
ATOM 576 N N . LYS A 1 74 ? -19.486 9.428 -6.632 1.00 93.94 74 LYS A N 1
ATOM 577 C CA . LYS A 1 74 ? -19.122 8.026 -6.403 1.00 93.94 74 LYS A CA 1
ATOM 578 C C . LYS A 1 74 ? -20.376 7.166 -6.321 1.00 93.94 74 LYS A C 1
ATOM 580 O O . LYS A 1 74 ? -21.336 7.504 -5.638 1.00 93.94 74 LYS A O 1
ATOM 585 N N . THR A 1 75 ? -20.344 6.009 -6.968 1.00 96.19 75 THR A N 1
ATOM 586 C CA . THR A 1 75 ? -21.428 5.017 -6.934 1.00 96.19 75 THR A CA 1
ATOM 587 C C . THR A 1 75 ? -20.887 3.667 -6.462 1.00 96.19 75 THR A C 1
ATOM 589 O O . THR A 1 75 ? -19.685 3.422 -6.549 1.00 96.19 75 THR A O 1
ATOM 592 N N . ASN A 1 76 ? -21.758 2.802 -5.927 1.00 95.88 76 ASN A N 1
ATOM 593 C CA . ASN A 1 76 ? -21.421 1.432 -5.506 1.00 95.88 76 ASN A CA 1
ATOM 594 C C . ASN A 1 76 ? -20.194 1.339 -4.575 1.00 95.88 76 ASN A C 1
ATOM 596 O O . ASN A 1 76 ? -19.264 0.575 -4.823 1.00 95.88 76 ASN A O 1
ATOM 600 N N . LEU A 1 77 ? -20.179 2.137 -3.501 1.00 94.62 77 LEU A N 1
ATOM 601 C CA . LEU A 1 77 ? -19.090 2.126 -2.523 1.00 94.62 77 LEU A CA 1
ATOM 602 C C . LEU A 1 77 ? -19.029 0.778 -1.792 1.00 94.62 77 LEU A C 1
ATOM 604 O O . LEU A 1 77 ? -19.897 0.469 -0.977 1.00 94.62 77 LEU A O 1
ATOM 608 N N . VAL A 1 78 ? -17.970 0.012 -2.049 1.00 94.69 78 VAL A N 1
ATOM 609 C CA . VAL A 1 78 ? -17.674 -1.249 -1.362 1.00 94.69 78 VAL A CA 1
ATOM 610 C C . VAL A 1 78 ? -16.404 -1.067 -0.525 1.00 94.69 78 VAL A C 1
ATOM 612 O O . VAL A 1 78 ? -15.375 -0.668 -1.077 1.00 94.69 78 VAL A O 1
ATOM 615 N N . PRO A 1 79 ? -16.435 -1.335 0.795 1.00 94.12 79 PRO A N 1
ATOM 616 C CA . PRO A 1 79 ? -15.231 -1.324 1.618 1.00 94.12 79 PRO A CA 1
ATOM 617 C C . PRO A 1 79 ? -14.198 -2.341 1.124 1.00 94.12 79 PRO A C 1
ATOM 619 O O . PRO A 1 79 ? -14.558 -3.441 0.695 1.00 94.12 79 PRO A O 1
ATOM 622 N N . LEU A 1 80 ? -12.912 -1.999 1.231 1.00 95.00 80 LEU A N 1
ATOM 623 C CA . LEU A 1 80 ? -11.836 -2.945 0.940 1.00 95.00 80 LEU A CA 1
ATOM 624 C C . LEU A 1 80 ? -11.906 -4.127 1.911 1.00 95.00 80 LEU A C 1
ATOM 626 O O . LEU A 1 80 ? -11.994 -3.935 3.122 1.00 95.00 80 LEU A O 1
ATOM 630 N N . GLN A 1 81 ? -11.879 -5.337 1.354 1.00 94.56 81 GLN A N 1
ATOM 631 C CA . GLN A 1 81 ? -11.901 -6.584 2.114 1.00 94.56 81 GLN A CA 1
ATOM 632 C C . GLN A 1 81 ? -10.477 -7.014 2.453 1.00 94.56 81 GLN A C 1
ATOM 634 O O . GLN A 1 81 ? -9.616 -6.993 1.565 1.00 94.56 81 GLN A O 1
ATOM 639 N N . GLU A 1 82 ? -10.275 -7.387 3.718 1.00 94.81 82 GLU A N 1
ATOM 640 C CA . GLU A 1 82 ? -9.011 -7.878 4.290 1.00 94.81 82 GLU A CA 1
ATOM 641 C C . GLU A 1 82 ? -7.788 -7.005 3.934 1.00 94.81 82 GLU A C 1
ATOM 643 O O . GLU A 1 82 ? -6.760 -7.518 3.481 1.00 94.81 82 GLU A O 1
ATOM 648 N N . PRO A 1 83 ? -7.873 -5.663 4.073 1.00 95.75 83 PRO A N 1
ATOM 649 C CA . PRO A 1 83 ? -6.801 -4.780 3.638 1.00 95.75 83 PRO A CA 1
ATOM 650 C C . PRO A 1 83 ? -5.483 -5.027 4.373 1.00 95.75 83 PRO A C 1
ATOM 652 O O . PRO A 1 83 ? -4.430 -4.900 3.745 1.00 95.75 83 PRO A O 1
ATOM 655 N N . LEU A 1 84 ? -5.522 -5.397 5.660 1.00 96.25 84 LEU A N 1
ATOM 656 C CA . LEU A 1 84 ? -4.311 -5.679 6.431 1.00 96.25 84 LEU A CA 1
ATOM 657 C C . LEU A 1 84 ? -3.586 -6.931 5.928 1.00 96.25 84 LEU A C 1
ATOM 659 O O . LEU A 1 84 ? -2.375 -6.889 5.744 1.00 96.25 84 LEU A O 1
ATOM 663 N N . GLU A 1 85 ? -4.316 -8.016 5.670 1.00 96.25 85 GLU A N 1
ATOM 664 C CA . GLU A 1 85 ? -3.740 -9.268 5.161 1.00 96.25 85 GLU A CA 1
ATOM 665 C C . GLU A 1 85 ? -3.158 -9.085 3.757 1.00 96.25 85 GLU A C 1
ATOM 667 O O . GLU A 1 85 ? -2.022 -9.471 3.495 1.00 96.25 85 GLU A O 1
ATOM 672 N N . LYS A 1 86 ? -3.891 -8.400 2.872 1.00 95.88 86 LYS A N 1
ATOM 673 C CA . LYS A 1 86 ? -3.426 -8.120 1.507 1.00 95.88 86 LYS A CA 1
ATOM 674 C C . LYS A 1 86 ? -2.160 -7.278 1.463 1.00 95.88 86 LYS A C 1
ATOM 676 O O . LYS A 1 86 ? -1.298 -7.541 0.636 1.00 95.88 86 LYS A O 1
ATOM 681 N N . ILE A 1 87 ? -2.060 -6.253 2.312 1.00 95.00 87 ILE A N 1
ATOM 682 C CA . ILE A 1 87 ? -0.845 -5.433 2.402 1.00 95.00 87 ILE A CA 1
ATOM 683 C C . ILE A 1 87 ? 0.302 -6.227 3.032 1.00 95.00 87 ILE A C 1
ATOM 685 O O . ILE A 1 87 ? 1.430 -6.089 2.576 1.00 95.00 87 ILE A O 1
ATOM 689 N N . ALA A 1 88 ? 0.028 -7.068 4.034 1.00 94.50 88 ALA A N 1
ATOM 690 C CA . ALA A 1 88 ? 1.047 -7.909 4.663 1.00 94.50 88 ALA A CA 1
ATOM 691 C C . ALA A 1 88 ? 1.672 -8.932 3.697 1.00 94.50 88 ALA A C 1
ATOM 693 O O . ALA A 1 88 ? 2.779 -9.390 3.945 1.00 94.50 88 ALA A O 1
ATOM 694 N N . GLY A 1 89 ? 0.984 -9.276 2.604 1.00 92.56 89 GLY A N 1
ATOM 695 C CA . GLY A 1 89 ? 1.520 -10.125 1.539 1.00 92.56 89 GLY A CA 1
ATOM 696 C C . GLY A 1 89 ? 2.403 -9.408 0.508 1.00 92.56 89 GLY A C 1
ATOM 697 O O . GLY A 1 89 ? 2.862 -10.064 -0.423 1.00 92.56 89 GLY A O 1
ATOM 698 N N . ILE A 1 90 ? 2.609 -8.090 0.619 1.00 95.44 90 ILE A N 1
ATOM 699 C CA . ILE A 1 90 ? 3.479 -7.318 -0.280 1.00 95.44 90 ILE A CA 1
ATOM 700 C C . ILE A 1 90 ? 4.813 -7.067 0.416 1.00 95.44 90 ILE A C 1
ATOM 702 O O . ILE A 1 90 ? 4.849 -6.479 1.497 1.00 95.44 90 ILE A O 1
ATOM 706 N N . GLU A 1 91 ? 5.909 -7.422 -0.246 1.00 95.75 91 GLU A N 1
ATOM 707 C CA . GLU A 1 91 ? 7.254 -7.201 0.271 1.00 95.75 91 GLU A CA 1
ATOM 708 C C . GLU A 1 91 ? 7.868 -5.910 -0.291 1.00 95.75 91 GLU A C 1
ATOM 710 O O . GLU A 1 91 ? 7.628 -5.496 -1.433 1.00 95.75 91 GLU A O 1
ATOM 715 N N . ALA A 1 92 ? 8.681 -5.251 0.533 1.00 95.38 92 ALA A N 1
ATOM 716 C CA . ALA A 1 92 ? 9.455 -4.083 0.136 1.00 95.38 92 ALA A CA 1
ATOM 717 C C . ALA A 1 92 ? 10.920 -4.474 -0.069 1.00 95.38 92 ALA A C 1
ATOM 719 O O . ALA A 1 92 ? 11.541 -5.117 0.776 1.00 95.38 92 ALA A O 1
ATOM 720 N N . TYR A 1 93 ? 11.492 -4.031 -1.181 1.00 97.75 93 TYR A N 1
ATOM 721 C CA . TYR A 1 93 ? 12.830 -4.398 -1.615 1.00 97.75 93 TYR A CA 1
ATOM 722 C C . TYR A 1 93 ? 13.706 -3.165 -1.781 1.00 97.75 93 TYR A C 1
ATOM 724 O O . TYR A 1 93 ? 13.266 -2.142 -2.307 1.00 97.75 93 TYR A O 1
ATOM 732 N N . GLN A 1 94 ? 14.979 -3.302 -1.417 1.00 97.81 94 GLN A N 1
ATOM 733 C CA . GLN A 1 94 ? 16.046 -2.470 -1.960 1.00 97.81 94 GLN A CA 1
ATOM 734 C C . GLN A 1 94 ? 16.601 -3.166 -3.205 1.00 97.81 94 GLN A C 1
ATOM 736 O O . GLN A 1 94 ? 16.934 -4.351 -3.164 1.00 97.81 94 GLN A O 1
ATOM 741 N N . TYR A 1 95 ? 16.700 -2.451 -4.319 1.00 96.31 95 TYR A N 1
ATOM 742 C CA . TYR A 1 95 ? 17.170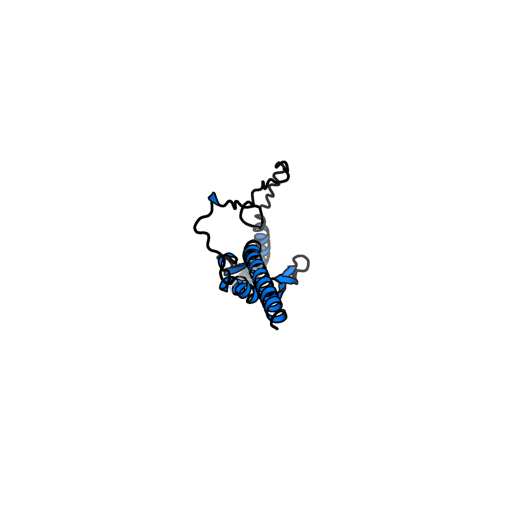 -3.008 -5.585 1.00 96.31 95 TYR A CA 1
ATOM 743 C C . TYR A 1 95 ? 17.982 -1.984 -6.376 1.00 96.31 95 TYR A C 1
ATOM 745 O O . TYR A 1 95 ? 18.139 -0.832 -5.974 1.00 96.31 95 TYR A O 1
ATOM 753 N N . LYS A 1 96 ? 18.554 -2.428 -7.498 1.00 96.38 96 LYS A N 1
ATOM 754 C CA . LYS A 1 96 ? 19.388 -1.596 -8.365 1.00 96.38 96 LYS A CA 1
ATOM 755 C C . LYS A 1 96 ? 18.824 -1.555 -9.776 1.00 96.38 96 LYS A C 1
ATOM 757 O O . LYS A 1 96 ? 18.587 -2.608 -10.365 1.00 96.38 96 LYS A O 1
ATOM 762 N N . ILE A 1 97 ? 18.655 -0.357 -10.329 1.00 93.88 97 ILE A N 1
ATOM 763 C CA . ILE A 1 97 ? 18.266 -0.159 -11.729 1.00 93.88 97 ILE A CA 1
ATOM 764 C C . ILE A 1 97 ? 19.505 0.252 -12.534 1.00 93.88 97 ILE A C 1
ATOM 766 O O . ILE A 1 97 ? 20.182 1.212 -12.148 1.00 93.88 97 ILE A O 1
ATOM 770 N N . PRO A 1 98 ? 19.822 -0.434 -13.647 1.00 94.56 98 PRO A N 1
ATOM 771 C CA . PRO A 1 98 ? 20.894 -0.003 -14.528 1.00 94.56 98 PRO A CA 1
ATOM 772 C C . PRO A 1 98 ? 20.490 1.266 -15.286 1.00 94.56 98 PRO A C 1
ATOM 774 O O . PRO A 1 98 ? 19.373 1.373 -15.794 1.00 94.56 98 PRO A O 1
ATOM 777 N N . TYR A 1 99 ? 21.420 2.204 -15.425 1.00 93.75 99 TYR A N 1
ATOM 778 C CA . TYR A 1 99 ? 21.273 3.353 -16.311 1.00 93.75 99 TYR A CA 1
ATOM 779 C C . TYR A 1 99 ? 22.572 3.606 -17.078 1.00 93.75 99 TYR A C 1
ATOM 781 O O . TYR A 1 99 ? 23.667 3.291 -16.609 1.00 93.75 99 TYR A O 1
ATOM 789 N N . LEU A 1 100 ? 22.441 4.158 -18.285 1.00 94.19 100 LEU A N 1
ATOM 790 C CA . LEU A 1 100 ? 23.581 4.560 -19.101 1.00 94.19 100 LEU A CA 1
ATOM 791 C C . LEU A 1 100 ? 24.008 5.974 -18.701 1.00 94.19 100 LEU A C 1
ATOM 793 O O . LEU A 1 100 ? 23.232 6.920 -18.839 1.00 94.19 100 LEU A O 1
ATOM 797 N N . ASP A 1 101 ? 25.241 6.118 -18.227 1.00 92.81 101 ASP A N 1
ATOM 798 C CA . ASP A 1 101 ? 25.864 7.424 -18.053 1.00 92.81 101 ASP A CA 1
ATOM 799 C C . ASP A 1 101 ? 26.428 7.889 -19.400 1.00 92.81 101 ASP A C 1
ATOM 801 O O . ASP A 1 101 ? 27.444 7.386 -19.878 1.00 92.81 101 ASP A O 1
ATOM 805 N N . TYR A 1 102 ? 25.757 8.859 -20.020 1.00 92.25 102 TYR A N 1
ATOM 806 C CA . TYR A 1 102 ? 26.142 9.398 -21.326 1.00 92.25 102 TYR A CA 1
ATOM 807 C C . TYR A 1 102 ? 27.464 10.176 -21.306 1.00 92.25 102 TYR A C 1
ATOM 809 O O . TYR A 1 102 ? 28.062 10.355 -22.365 1.00 92.25 102 TYR A O 1
ATOM 817 N N . SER A 1 103 ? 27.935 10.624 -20.137 1.00 93.12 103 SER A N 1
ATOM 818 C CA . SER A 1 103 ? 29.202 11.357 -20.022 1.00 93.12 103 SER A CA 1
ATOM 819 C C . SER A 1 103 ? 30.417 10.433 -20.096 1.00 93.12 103 SER A C 1
ATOM 821 O O . SER A 1 103 ? 31.427 10.775 -20.707 1.00 93.12 103 SER A O 1
ATOM 823 N N . THR A 1 104 ? 30.299 9.237 -19.519 1.00 92.50 104 THR A N 1
ATOM 824 C CA . THR A 1 104 ? 31.375 8.239 -19.470 1.00 92.50 104 THR A CA 1
ATOM 825 C C . THR A 1 104 ? 31.152 7.076 -20.436 1.00 92.50 104 THR A C 1
ATOM 827 O O . THR A 1 104 ? 32.059 6.272 -20.641 1.00 92.50 104 THR A O 1
ATOM 830 N N . LEU A 1 105 ? 29.964 6.986 -21.045 1.00 92.81 105 LEU A N 1
ATOM 831 C CA . LEU A 1 105 ? 29.493 5.851 -21.847 1.00 92.81 105 LEU A CA 1
ATOM 832 C C . LEU A 1 105 ? 29.585 4.513 -21.088 1.00 92.81 105 LEU A C 1
ATOM 834 O O . LEU A 1 105 ? 29.856 3.468 -21.680 1.00 92.81 105 LEU A O 1
ATOM 838 N N . THR A 1 106 ? 29.346 4.541 -19.772 1.00 93.56 106 THR A N 1
ATOM 839 C CA . THR A 1 106 ? 29.370 3.357 -18.898 1.00 93.56 106 THR A CA 1
ATOM 840 C C . THR A 1 106 ? 27.984 3.027 -18.342 1.00 93.56 106 THR A C 1
ATOM 842 O O . THR A 1 106 ? 27.132 3.902 -18.181 1.00 93.56 106 THR A O 1
ATOM 845 N N . ILE A 1 107 ? 27.742 1.742 -18.057 1.00 95.00 107 ILE A N 1
ATOM 846 C CA . ILE A 1 107 ? 26.533 1.296 -17.354 1.00 95.00 107 ILE A CA 1
ATOM 847 C C . ILE A 1 107 ? 26.796 1.404 -15.856 1.00 95.00 107 ILE A C 1
ATOM 849 O O . ILE A 1 107 ? 27.674 0.720 -15.331 1.00 95.00 107 ILE A O 1
ATOM 853 N N . ASN A 1 108 ? 26.006 2.230 -15.181 1.00 94.94 108 ASN A N 1
ATOM 854 C CA . ASN A 1 108 ? 26.020 2.374 -13.732 1.00 94.94 108 ASN A CA 1
ATOM 855 C C . ASN A 1 108 ? 24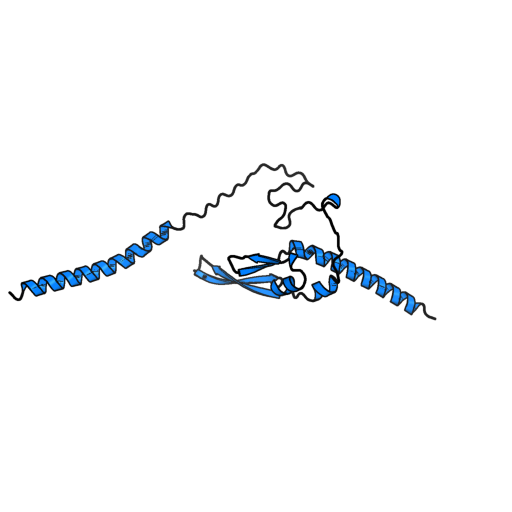.711 1.859 -13.134 1.00 94.94 108 ASN A C 1
ATOM 857 O O . ASN A 1 108 ? 23.746 1.573 -13.845 1.00 94.94 108 ASN A O 1
ATOM 861 N N . PHE A 1 109 ? 24.685 1.726 -11.812 1.00 95.88 109 PHE A N 1
ATOM 862 C CA . PHE A 1 109 ? 23.531 1.230 -11.076 1.00 95.88 109 PHE A CA 1
ATOM 863 C C . PHE A 1 109 ? 23.050 2.283 -10.091 1.00 95.88 109 PHE A C 1
ATOM 865 O O . PHE A 1 109 ? 23.832 2.781 -9.283 1.00 95.88 109 PHE A O 1
ATOM 872 N N . LYS A 1 110 ? 21.756 2.588 -10.141 1.00 94.69 110 LYS A N 1
ATOM 873 C CA . LYS A 1 110 ? 21.087 3.433 -9.157 1.00 94.69 110 LYS A CA 1
ATOM 874 C C . LYS A 1 110 ? 20.416 2.546 -8.117 1.00 94.69 110 LYS A C 1
ATOM 876 O O . LYS A 1 110 ? 19.665 1.648 -8.494 1.00 94.69 110 LYS A O 1
ATOM 881 N N . GLU A 1 111 ? 20.708 2.773 -6.841 1.00 96.69 111 GLU A N 1
ATOM 882 C CA . GLU A 1 111 ? 20.007 2.103 -5.743 1.00 96.69 111 GLU A CA 1
ATOM 883 C C . GLU A 1 111 ? 18.642 2.752 -5.523 1.00 96.69 111 GLU A C 1
ATOM 885 O O . GLU A 1 111 ? 18.521 3.975 -5.532 1.00 96.69 111 GLU A O 1
ATOM 890 N N . GLU A 1 112 ? 17.625 1.922 -5.339 1.00 95.31 112 GLU A N 1
ATOM 891 C CA . GLU A 1 112 ? 16.234 2.323 -5.153 1.00 95.31 112 GLU A CA 1
ATOM 892 C C . GLU A 1 112 ? 15.576 1.425 -4.102 1.00 95.31 112 GLU A C 1
ATOM 894 O O . GLU A 1 112 ? 16.042 0.315 -3.827 1.00 95.31 112 GLU A O 1
ATOM 899 N N . ILE A 1 113 ? 14.469 1.900 -3.532 1.00 96.50 113 ILE A N 1
ATOM 900 C CA . ILE A 1 113 ? 13.595 1.119 -2.652 1.00 96.50 113 ILE A CA 1
ATOM 901 C C . ILE A 1 113 ? 12.189 1.139 -3.242 1.00 96.50 113 ILE A C 1
ATOM 903 O O . ILE A 1 113 ? 11.721 2.169 -3.727 1.00 96.50 113 ILE A O 1
ATOM 907 N N . GLY A 1 114 ? 11.496 0.007 -3.209 1.00 95.56 114 GLY A N 1
ATOM 908 C CA . GLY A 1 114 ? 10.122 -0.074 -3.687 1.00 95.56 114 GLY A CA 1
ATOM 909 C C . GLY A 1 114 ? 9.546 -1.476 -3.595 1.00 95.56 114 GLY A C 1
ATOM 910 O O . GLY A 1 114 ? 10.076 -2.333 -2.899 1.00 95.56 114 GLY A O 1
ATOM 911 N N . VAL A 1 115 ? 8.455 -1.696 -4.318 1.00 96.69 115 VAL A N 1
ATOM 912 C CA . VAL A 1 115 ? 7.729 -2.973 -4.352 1.00 96.69 115 VAL A CA 1
ATOM 913 C C . VAL A 1 115 ? 7.769 -3.582 -5.751 1.00 96.69 115 VAL A C 1
ATOM 915 O O . VAL A 1 115 ? 7.960 -2.874 -6.746 1.00 96.69 115 VAL A O 1
ATOM 918 N N . VAL A 1 116 ? 7.551 -4.892 -5.845 1.00 96.44 116 VAL A N 1
ATOM 919 C CA . VAL A 1 116 ? 7.454 -5.593 -7.129 1.00 96.44 116 VAL A CA 1
ATOM 920 C C . VAL A 1 116 ? 6.035 -5.451 -7.685 1.00 96.44 116 VAL A C 1
ATOM 922 O O . VAL A 1 116 ? 5.048 -5.813 -7.048 1.00 96.44 116 VAL A O 1
ATOM 925 N N . ALA A 1 117 ? 5.910 -4.934 -8.910 1.00 96.44 117 ALA A N 1
ATOM 926 C CA . ALA A 1 117 ? 4.610 -4.636 -9.516 1.00 96.44 117 ALA A CA 1
ATOM 927 C C . ALA A 1 117 ? 3.706 -5.872 -9.676 1.00 96.44 117 ALA A C 1
ATOM 929 O O . ALA A 1 117 ? 2.484 -5.752 -9.647 1.00 96.44 117 ALA A O 1
ATOM 930 N N . GLN A 1 118 ? 4.294 -7.053 -9.860 1.00 96.44 118 GLN A N 1
ATOM 931 C CA . GLN A 1 118 ? 3.588 -8.323 -9.999 1.00 96.44 118 GLN A CA 1
ATOM 932 C C . GLN A 1 118 ? 2.909 -8.730 -8.687 1.00 96.44 118 GLN A C 1
ATOM 934 O O . GLN A 1 118 ? 1.733 -9.070 -8.714 1.00 96.44 118 GLN A O 1
ATOM 939 N N . GLU A 1 119 ? 3.602 -8.606 -7.554 1.00 96.25 119 GLU A N 1
ATOM 940 C CA . GLU A 1 119 ? 3.045 -8.890 -6.223 1.00 96.25 119 GLU A CA 1
ATOM 941 C C . GLU A 1 119 ? 1.889 -7.943 -5.909 1.00 96.25 119 GLU A C 1
ATOM 943 O O . GLU A 1 119 ? 0.798 -8.370 -5.537 1.00 96.25 119 GLU A O 1
ATOM 948 N N . VAL A 1 120 ? 2.080 -6.648 -6.180 1.00 96.31 120 VAL A N 1
ATOM 949 C CA . VAL A 1 120 ? 1.017 -5.650 -6.015 1.00 96.31 120 VAL A CA 1
ATOM 950 C C . VAL A 1 120 ? -0.185 -5.960 -6.909 1.00 96.31 120 VAL A C 1
ATOM 952 O O . VAL A 1 120 ? -1.325 -5.745 -6.502 1.00 96.31 120 VAL A O 1
ATOM 955 N N . LYS A 1 121 ? 0.038 -6.460 -8.128 1.00 95.69 121 LYS A N 1
ATOM 956 C CA . LYS A 1 121 ? -1.035 -6.756 -9.084 1.00 95.69 121 LYS A CA 1
ATOM 957 C C . LYS A 1 121 ? -1.941 -7.897 -8.619 1.00 95.69 121 LYS A C 1
ATOM 959 O O . LYS A 1 121 ? -3.136 -7.831 -8.903 1.00 95.69 121 LYS A O 1
ATOM 964 N N . GLU A 1 122 ? -1.398 -8.896 -7.927 1.00 95.00 122 GLU A N 1
ATOM 965 C CA . GLU A 1 122 ? -2.171 -10.017 -7.368 1.00 95.00 122 GLU A CA 1
ATOM 966 C C . GLU A 1 122 ? -3.203 -9.524 -6.337 1.00 95.00 122 GLU A C 1
ATOM 968 O O . GLU A 1 122 ? -4.352 -9.964 -6.339 1.00 95.00 122 GLU A O 1
ATOM 973 N N . VAL A 1 123 ? -2.828 -8.552 -5.497 1.00 95.12 123 VAL A N 1
ATOM 974 C CA . VAL A 1 123 ? -3.679 -8.067 -4.393 1.00 95.12 123 VAL A CA 1
ATOM 975 C C . VAL A 1 123 ? -4.489 -6.807 -4.727 1.00 95.12 123 VAL A C 1
ATOM 977 O O . VAL A 1 123 ? -5.660 -6.699 -4.353 1.00 95.12 123 VAL A O 1
ATOM 980 N N . TYR A 1 124 ? -3.892 -5.854 -5.446 1.00 95.12 124 TYR A N 1
ATOM 981 C CA . TYR A 1 124 ? -4.464 -4.551 -5.797 1.00 95.12 124 TYR A CA 1
ATOM 982 C C . TYR A 1 124 ? -4.190 -4.203 -7.270 1.00 95.12 124 TYR A C 1
ATOM 984 O O . TYR A 1 124 ? -3.451 -3.260 -7.570 1.00 95.12 124 TYR A O 1
ATOM 992 N N . PRO A 1 125 ? -4.843 -4.886 -8.229 1.00 94.38 125 PRO A N 1
ATOM 993 C CA . PRO A 1 125 ? -4.590 -4.683 -9.657 1.00 94.38 125 PRO A CA 1
ATOM 994 C C . PRO A 1 125 ? -4.862 -3.247 -10.129 1.00 94.38 125 PRO A C 1
ATOM 996 O O . PRO A 1 125 ? -4.211 -2.771 -11.052 1.00 94.38 125 PRO A O 1
ATOM 999 N N . LEU A 1 126 ? -5.777 -2.518 -9.476 1.00 92.25 126 LEU A N 1
ATOM 1000 C CA . LEU A 1 126 ? -6.083 -1.115 -9.796 1.00 92.25 126 LEU A CA 1
ATOM 1001 C C . LEU A 1 126 ? -4.947 -0.140 -9.444 1.00 92.25 126 LEU A C 1
ATOM 1003 O O . LEU A 1 126 ? -4.964 1.003 -9.911 1.00 92.25 126 LEU A O 1
ATOM 1007 N N . ALA A 1 127 ? -3.986 -0.566 -8.624 1.00 93.44 127 ALA A N 1
ATOM 1008 C CA . ALA A 1 127 ? -2.790 0.199 -8.291 1.00 93.44 127 ALA A CA 1
ATOM 1009 C C . ALA A 1 127 ? -1.632 -0.063 -9.267 1.00 93.44 127 ALA A C 1
ATOM 1011 O O . ALA A 1 127 ? -0.583 0.560 -9.135 1.00 93.44 127 ALA A O 1
ATOM 1012 N N . VAL A 1 128 ? -1.803 -0.941 -10.259 1.00 94.69 128 VAL A N 1
ATOM 1013 C CA . VAL A 1 128 ? -0.771 -1.280 -11.245 1.00 94.69 128 VAL A CA 1
ATOM 1014 C C . VAL A 1 128 ? -1.236 -0.852 -12.630 1.00 94.69 128 VAL A C 1
ATOM 1016 O O . VAL A 1 128 ? -2.375 -1.099 -13.025 1.00 94.69 128 VAL A O 1
ATOM 1019 N N . TYR A 1 129 ? -0.352 -0.215 -13.389 1.00 92.62 129 TYR A N 1
ATOM 1020 C CA . TYR A 1 129 ? -0.582 0.080 -14.798 1.00 92.62 129 TYR A CA 1
ATOM 1021 C C . TYR A 1 129 ? 0.354 -0.752 -15.670 1.00 92.62 129 TYR A C 1
ATOM 1023 O O . TYR A 1 129 ? 1.430 -1.177 -15.249 1.00 92.62 129 TYR A O 1
ATOM 1031 N N . GLN A 1 130 ? -0.074 -0.995 -16.904 1.00 92.62 130 GLN A N 1
ATOM 1032 C CA . GLN A 1 130 ? 0.705 -1.733 -17.886 1.00 92.62 130 GLN A CA 1
ATOM 1033 C C . GLN A 1 130 ? 1.074 -0.810 -19.040 1.00 92.62 130 GLN A C 1
ATOM 1035 O O . GLN A 1 130 ? 0.195 -0.305 -19.741 1.00 92.62 130 GLN A O 1
ATOM 1040 N N . ASP A 1 131 ? 2.373 -0.636 -19.259 1.00 89.12 131 ASP A N 1
ATOM 1041 C CA . ASP A 1 131 ? 2.893 -0.037 -20.482 1.00 89.12 131 ASP A CA 1
ATOM 1042 C C . ASP A 1 131 ? 2.829 -1.106 -21.581 1.00 89.12 131 ASP A C 1
ATOM 1044 O O . ASP A 1 131 ? 3.570 -2.095 -21.567 1.00 89.12 131 ASP A O 1
ATOM 1048 N N . ARG A 1 132 ? 1.873 -0.956 -22.505 1.00 87.38 132 ARG A N 1
ATOM 1049 C CA . ARG A 1 132 ? 1.634 -1.942 -23.570 1.00 87.38 132 ARG A CA 1
ATOM 1050 C C . ARG A 1 132 ? 2.766 -1.979 -24.591 1.00 87.38 132 ARG A C 1
ATOM 1052 O O . ARG A 1 132 ? 3.026 -3.047 -25.142 1.00 87.38 132 ARG A O 1
ATOM 1059 N N . GLU A 1 133 ? 3.430 -0.851 -24.824 1.00 88.56 133 GLU A N 1
ATOM 1060 C CA . GLU A 1 133 ? 4.519 -0.748 -25.794 1.00 88.56 133 GLU A CA 1
ATOM 1061 C C . GLU A 1 133 ? 5.774 -1.427 -25.253 1.00 88.56 133 GLU A C 1
ATOM 1063 O O . GLU A 1 133 ? 6.385 -2.252 -25.933 1.00 88.56 133 GLU A O 1
ATOM 1068 N N . LYS A 1 134 ? 6.109 -1.154 -23.988 1.00 86.50 134 LYS A N 1
ATOM 1069 C CA . LYS A 1 134 ? 7.300 -1.716 -23.335 1.00 86.50 134 LYS A CA 1
ATOM 1070 C C . LYS A 1 134 ? 7.068 -3.098 -22.731 1.00 86.50 134 LYS A C 1
ATOM 1072 O O . LYS A 1 134 ? 8.030 -3.762 -22.361 1.00 86.50 134 LYS A O 1
ATOM 1077 N N . ARG A 1 135 ? 5.810 -3.544 -22.626 1.00 91.62 135 ARG A N 1
ATOM 1078 C CA . ARG A 1 135 ? 5.393 -4.778 -21.927 1.00 91.62 135 ARG A CA 1
ATOM 1079 C C . ARG A 1 135 ? 5.881 -4.835 -20.474 1.00 91.62 135 ARG A C 1
ATOM 1081 O O . ARG A 1 135 ? 6.157 -5.912 -19.953 1.00 91.62 135 ARG A O 1
ATOM 1088 N N . LEU A 1 136 ? 5.966 -3.678 -19.824 1.00 93.19 136 LEU A N 1
ATOM 1089 C CA . LEU A 1 136 ? 6.371 -3.541 -18.426 1.00 93.19 136 LEU A CA 1
ATOM 1090 C C . LEU A 1 136 ? 5.173 -3.153 -17.558 1.00 93.19 136 LEU A C 1
ATOM 1092 O O . LEU A 1 136 ? 4.203 -2.554 -18.031 1.00 93.19 136 LEU A O 1
ATOM 1096 N N . LEU A 1 137 ? 5.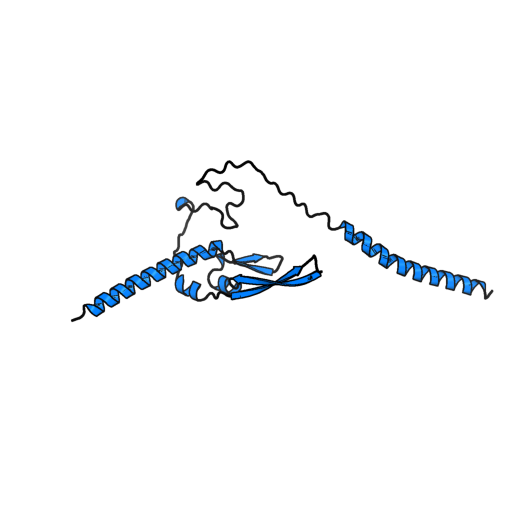253 -3.503 -16.278 1.00 95.56 137 LEU A N 1
ATOM 1097 C CA . LEU A 1 137 ? 4.300 -3.074 -15.261 1.00 95.56 137 LEU A CA 1
ATOM 1098 C C . LEU A 1 137 ? 4.907 -1.934 -14.448 1.00 95.56 137 LEU A C 1
ATOM 1100 O O . LEU A 1 137 ? 6.096 -1.959 -14.136 1.00 95.56 137 LEU A O 1
ATOM 1104 N N . GLY A 1 138 ? 4.078 -0.959 -14.095 1.00 93.50 138 GLY A N 1
ATOM 1105 C CA . GLY A 1 138 ? 4.428 0.115 -13.177 1.00 93.50 138 GLY A CA 1
ATOM 1106 C C . GLY A 1 138 ? 3.421 0.206 -12.038 1.00 93.50 138 GLY A C 1
ATOM 1107 O O . GLY A 1 138 ? 2.251 -0.144 -12.194 1.00 93.50 138 GLY A O 1
ATOM 1108 N N . VAL A 1 139 ? 3.881 0.677 -10.884 1.00 93.81 139 VAL A N 1
ATOM 1109 C CA . VAL A 1 139 ? 3.059 0.822 -9.678 1.00 93.81 139 VAL A CA 1
ATOM 1110 C C . VAL A 1 139 ? 2.652 2.281 -9.516 1.00 93.81 139 VAL A C 1
ATOM 1112 O O . VAL A 1 139 ? 3.486 3.182 -9.560 1.00 93.81 139 VAL A O 1
ATOM 1115 N N . ASN A 1 140 ? 1.361 2.518 -9.307 1.00 91.94 140 ASN A N 1
ATOM 1116 C CA . ASN A 1 140 ? 0.827 3.807 -8.898 1.00 91.94 140 ASN A CA 1
ATOM 1117 C C . ASN A 1 140 ? 0.833 3.885 -7.365 1.00 91.94 140 ASN A C 1
ATOM 1119 O O . ASN A 1 140 ? -0.116 3.469 -6.695 1.00 91.94 140 ASN A O 1
ATOM 1123 N N . TYR A 1 141 ? 1.914 4.438 -6.816 1.00 90.50 141 TYR A N 1
ATOM 1124 C CA . TYR A 1 141 ? 2.090 4.579 -5.371 1.00 90.50 141 TYR A CA 1
ATOM 1125 C C . TYR A 1 141 ? 1.008 5.448 -4.711 1.00 90.50 141 TYR A C 1
ATOM 1127 O O . TYR A 1 141 ? 0.602 5.150 -3.591 1.00 90.50 141 TYR A O 1
ATOM 1135 N N . SER A 1 142 ? 0.453 6.450 -5.404 1.00 88.69 142 SER A N 1
ATOM 1136 C CA . SER A 1 142 ? -0.660 7.255 -4.874 1.00 88.69 142 SER A CA 1
ATOM 1137 C C . SER A 1 142 ? -1.908 6.408 -4.611 1.00 88.69 142 SER A C 1
ATOM 1139 O O . SER A 1 142 ? -2.612 6.625 -3.625 1.00 88.69 142 SER A O 1
ATOM 1141 N N . ARG A 1 143 ? -2.170 5.394 -5.446 1.00 90.44 143 ARG A N 1
ATOM 1142 C CA . ARG A 1 143 ? -3.283 4.454 -5.240 1.00 90.44 143 ARG A CA 1
ATOM 1143 C C . ARG A 1 143 ? -3.023 3.448 -4.120 1.00 90.44 143 ARG A C 1
ATOM 1145 O O . ARG A 1 143 ? -3.994 2.982 -3.530 1.00 90.44 143 ARG A O 1
ATOM 1152 N N . LEU A 1 144 ? -1.763 3.150 -3.790 1.00 91.56 144 LEU A N 1
ATOM 1153 C CA . LEU A 1 144 ? -1.404 2.269 -2.668 1.00 91.56 144 LEU A CA 1
ATOM 1154 C C . LEU A 1 144 ? -1.615 2.907 -1.291 1.00 91.56 144 LEU A C 1
ATOM 1156 O O . LEU A 1 144 ? -1.781 2.190 -0.308 1.00 91.56 144 LEU A O 1
ATOM 1160 N N . VAL A 1 145 ? -1.705 4.234 -1.203 1.00 92.19 145 VAL A N 1
ATOM 1161 C CA . VAL A 1 145 ? -2.013 4.914 0.066 1.00 92.19 145 VAL A CA 1
ATOM 1162 C C . VAL A 1 145 ? -3.407 4.535 0.588 1.00 92.19 145 VAL A C 1
ATOM 1164 O O . VAL A 1 145 ? -3.603 4.371 1.789 1.00 92.19 145 VAL A O 1
ATOM 1167 N N . VAL A 1 146 ? -4.384 4.336 -0.301 1.00 92.88 146 VAL A N 1
ATOM 1168 C CA . VAL A 1 146 ? -5.771 4.005 0.076 1.00 92.88 146 VAL A CA 1
ATOM 1169 C C . VAL A 1 146 ? -5.892 2.662 0.821 1.00 92.88 146 VAL A C 1
ATOM 1171 O O . VAL A 1 146 ? -6.488 2.650 1.902 1.00 92.88 146 VAL A O 1
ATOM 1174 N N . PRO A 1 147 ? -5.350 1.532 0.323 1.00 95.06 147 PRO A N 1
ATOM 1175 C CA . PRO A 1 147 ? -5.371 0.280 1.072 1.00 95.06 147 PRO A CA 1
ATOM 1176 C C . PRO A 1 147 ? -4.544 0.335 2.361 1.00 95.06 147 PRO A C 1
ATOM 1178 O O . PRO A 1 147 ? -4.943 -0.300 3.333 1.00 95.06 147 PRO A O 1
ATOM 1181 N N . LEU A 1 148 ? -3.476 1.142 2.428 1.00 95.31 148 LEU A N 1
ATOM 1182 C CA . LEU A 1 148 ? -2.739 1.372 3.679 1.00 95.31 148 LEU A CA 1
ATOM 1183 C C . LEU A 1 148 ? -3.619 2.037 4.749 1.00 95.31 148 LEU A C 1
ATOM 1185 O O . LEU A 1 148 ? -3.645 1.575 5.888 1.00 95.31 148 LEU A O 1
ATOM 1189 N N . ILE A 1 149 ? -4.408 3.056 4.389 1.00 96.00 149 ILE A N 1
ATOM 1190 C CA . ILE A 1 149 ? -5.382 3.680 5.307 1.00 96.00 149 ILE A CA 1
ATOM 1191 C C . ILE A 1 149 ? -6.385 2.635 5.816 1.00 96.00 149 ILE A C 1
ATOM 1193 O O . ILE A 1 149 ? -6.694 2.581 7.008 1.00 96.00 149 ILE A O 1
ATOM 1197 N N . ALA A 1 150 ? -6.898 1.789 4.921 1.00 96.75 150 ALA A N 1
ATOM 1198 C CA . ALA A 1 150 ? -7.841 0.739 5.290 1.00 96.75 150 ALA A CA 1
ATOM 1199 C C . ALA A 1 150 ? -7.205 -0.309 6.225 1.00 96.75 150 ALA A C 1
ATOM 1201 O O . ALA A 1 150 ? -7.838 -0.703 7.205 1.00 96.75 150 ALA A O 1
ATOM 1202 N N . ALA A 1 151 ? -5.954 -0.700 5.971 1.00 97.31 151 ALA A N 1
ATOM 1203 C CA . ALA A 1 151 ? -5.195 -1.637 6.795 1.00 97.31 151 ALA A CA 1
ATOM 1204 C C . ALA A 1 151 ? -4.929 -1.084 8.202 1.00 97.31 151 ALA A C 1
ATOM 1206 O O . ALA A 1 151 ? -5.142 -1.794 9.181 1.00 97.31 151 ALA A O 1
ATOM 1207 N N . VAL A 1 152 ? -4.545 0.192 8.325 1.00 97.88 152 VAL A N 1
ATOM 1208 C CA . VAL A 1 152 ? -4.343 0.852 9.629 1.00 97.88 152 VAL A CA 1
ATOM 1209 C C . VAL A 1 152 ? -5.650 0.921 10.421 1.00 97.88 152 VAL A C 1
ATOM 1211 O O . VAL A 1 152 ? -5.667 0.608 11.609 1.00 97.88 152 VAL A O 1
ATOM 1214 N N . ASN A 1 153 ? -6.768 1.254 9.771 1.00 97.56 153 ASN A N 1
ATOM 1215 C CA . ASN A 1 153 ? -8.080 1.258 10.424 1.00 97.56 153 ASN A CA 1
ATOM 1216 C C . ASN A 1 153 ? -8.508 -0.144 10.885 1.00 97.56 153 ASN A C 1
ATOM 1218 O O . ASN A 1 153 ? -9.114 -0.294 11.947 1.00 97.56 153 ASN A O 1
ATOM 1222 N N . GLU A 1 154 ? -8.227 -1.179 10.090 1.00 97.94 154 GLU A N 1
ATOM 1223 C CA . GLU A 1 154 ? -8.478 -2.568 10.478 1.00 97.94 154 GLU A CA 1
ATOM 1224 C C . GLU A 1 154 ? -7.588 -2.990 11.655 1.00 97.94 154 GLU A C 1
ATOM 1226 O O . GLU A 1 154 ? -8.081 -3.601 12.606 1.00 97.94 154 GLU A O 1
ATOM 1231 N N . LEU A 1 155 ? -6.304 -2.624 11.617 1.00 98.06 155 LEU A N 1
ATOM 1232 C CA . LEU A 1 155 ? -5.338 -2.881 12.680 1.00 98.06 155 LEU A CA 1
ATOM 1233 C C . LEU A 1 155 ? -5.772 -2.222 13.991 1.00 98.06 155 LEU A C 1
ATOM 1235 O O . LEU A 1 155 ? -5.826 -2.906 15.008 1.00 98.06 155 LEU A O 1
ATOM 1239 N N . ASN A 1 156 ? -6.172 -0.948 13.966 1.00 98.12 156 ASN A N 1
ATOM 1240 C CA . ASN A 1 156 ? -6.645 -0.245 15.159 1.00 98.12 156 ASN A CA 1
ATOM 1241 C C . ASN A 1 156 ? -7.865 -0.944 15.785 1.00 98.12 156 ASN A C 1
ATOM 1243 O O . ASN A 1 156 ? -7.890 -1.210 16.981 1.00 98.12 156 ASN A O 1
ATOM 1247 N N . LYS A 1 157 ? -8.833 -1.378 14.966 1.00 97.31 157 LYS A N 1
ATOM 1248 C CA . LYS A 1 157 ? -9.985 -2.166 15.448 1.00 97.31 157 LYS A CA 1
ATOM 1249 C C . LYS A 1 157 ? -9.585 -3.518 16.045 1.00 97.31 157 LYS A C 1
ATOM 1251 O O . LYS A 1 157 ? -10.294 -4.040 16.905 1.00 97.31 157 LYS A O 1
ATOM 1256 N N . LYS A 1 158 ? -8.516 -4.147 15.539 1.00 97.44 158 LYS A N 1
ATOM 1257 C CA . LYS A 1 158 ? -7.969 -5.382 16.123 1.00 97.44 158 LYS A CA 1
ATOM 1258 C C . LYS A 1 158 ? -7.334 -5.089 17.481 1.00 97.44 158 LYS A C 1
ATOM 1260 O O . LYS A 1 158 ? -7.623 -5.828 18.413 1.00 97.44 158 LYS A O 1
ATOM 1265 N N . VAL A 1 159 ? -6.566 -4.006 17.603 1.00 98.31 159 VAL A N 1
ATOM 1266 C CA . VAL A 1 159 ? -5.970 -3.558 18.873 1.00 98.31 159 VAL A CA 1
ATOM 1267 C C . VAL A 1 159 ? -7.052 -3.277 19.918 1.00 98.31 159 VAL A C 1
ATOM 1269 O O . VAL A 1 159 ? -7.035 -3.911 20.964 1.00 98.31 159 VAL A O 1
ATOM 1272 N N . GLU A 1 160 ? -8.060 -2.460 19.602 1.00 98.06 160 GLU A N 1
ATOM 1273 C CA . GLU A 1 160 ? -9.166 -2.141 20.525 1.00 98.06 160 GLU A CA 1
ATOM 1274 C C . GLU A 1 160 ? -9.910 -3.398 21.012 1.00 98.06 160 GLU A C 1
ATOM 1276 O O . GLU A 1 160 ? -10.275 -3.516 22.183 1.00 98.06 160 GLU A O 1
ATOM 1281 N N . ARG A 1 161 ? -10.131 -4.378 20.121 1.00 97.81 161 ARG A N 1
ATOM 1282 C CA . ARG A 1 161 ? -10.724 -5.669 20.510 1.00 97.81 161 ARG A CA 1
ATOM 1283 C C . ARG A 1 161 ? -9.835 -6.445 21.472 1.00 97.81 161 ARG A C 1
ATOM 1285 O O . ARG A 1 161 ? -10.359 -7.010 22.427 1.00 97.81 161 ARG A O 1
ATOM 1292 N N . LEU A 1 162 ? -8.535 -6.508 21.199 1.00 98.00 162 LEU A N 1
ATOM 1293 C CA . LEU A 1 162 ? -7.582 -7.236 22.036 1.00 98.00 162 LEU A CA 1
ATOM 1294 C C . LEU A 1 162 ? -7.453 -6.584 23.416 1.00 98.00 162 LEU A C 1
ATOM 1296 O O . LEU A 1 162 ? -7.481 -7.286 24.420 1.00 98.00 162 LEU A O 1
ATOM 1300 N N . GLU A 1 163 ? -7.394 -5.255 23.485 1.00 97.50 163 GLU A N 1
ATOM 1301 C CA . GLU A 1 163 ? -7.373 -4.510 24.750 1.00 97.50 163 GLU A CA 1
ATOM 1302 C C . GLU A 1 163 ? -8.626 -4.783 25.587 1.00 97.50 163 GLU A C 1
ATOM 1304 O O . GLU A 1 163 ? -8.530 -5.042 26.786 1.00 97.50 163 GLU A O 1
ATOM 1309 N N . LYS A 1 164 ? -9.801 -4.812 24.949 1.00 97.25 164 LYS A N 1
ATOM 1310 C CA . LYS A 1 164 ? -11.053 -5.150 25.631 1.00 97.25 164 LYS A CA 1
ATOM 1311 C C . LYS A 1 164 ? -11.050 -6.582 26.173 1.00 97.25 164 LYS A C 1
ATOM 1313 O O . LYS A 1 164 ? -11.451 -6.794 27.312 1.00 97.25 164 LYS A O 1
ATOM 1318 N N . GLN A 1 165 ? -10.580 -7.548 25.383 1.00 96.56 165 GLN A N 1
ATOM 1319 C CA . GLN A 1 165 ? -10.468 -8.945 25.819 1.00 96.56 165 GLN A CA 1
ATOM 1320 C C . GLN A 1 165 ? -9.514 -9.100 27.008 1.00 96.56 165 GLN A C 1
ATOM 1322 O O . GLN A 1 165 ? -9.802 -9.858 27.929 1.00 96.56 165 GLN A O 1
ATOM 1327 N N . LEU A 1 166 ? -8.398 -8.368 27.012 1.00 96.62 166 LEU A N 1
ATOM 1328 C CA . LEU A 1 166 ? -7.455 -8.366 28.131 1.00 96.62 166 LEU A CA 1
ATOM 1329 C C . LEU A 1 166 ? -8.074 -7.774 29.402 1.00 96.62 166 LEU A C 1
ATOM 1331 O O . LEU A 1 166 ? -7.857 -8.304 30.490 1.00 96.62 166 LEU A O 1
ATOM 1335 N N . GLU A 1 167 ? -8.859 -6.703 29.281 1.00 95.81 167 GLU A N 1
ATOM 1336 C CA . GLU A 1 167 ? -9.574 -6.115 30.417 1.00 95.81 167 GLU A CA 1
ATOM 1337 C C . GLU A 1 167 ? -10.634 -7.074 30.977 1.00 95.81 167 GLU A C 1
ATOM 1339 O O . GLU A 1 167 ? -10.754 -7.219 32.190 1.00 95.81 167 GLU A O 1
ATOM 1344 N N . GLU A 1 168 ? -11.373 -7.767 30.108 1.00 95.50 168 GLU A N 1
ATOM 1345 C CA . GLU A 1 168 ? -12.343 -8.794 30.507 1.00 95.50 168 GLU A CA 1
ATOM 1346 C C . GLU A 1 168 ? -11.655 -9.949 31.254 1.00 95.50 168 GLU A C 1
ATOM 1348 O O . GLU A 1 168 ? -12.087 -10.297 32.350 1.00 95.50 168 GLU A O 1
ATOM 1353 N N . GLN A 1 169 ? -10.537 -10.466 30.732 1.00 94.56 169 GLN A N 1
ATOM 1354 C CA . GLN A 1 169 ? -9.752 -11.533 31.373 1.00 94.56 169 GLN A CA 1
ATOM 1355 C C . GLN A 1 169 ? -9.148 -11.113 32.715 1.00 94.56 169 GLN A C 1
ATOM 1357 O O . GLN A 1 169 ? -9.076 -11.913 33.642 1.00 94.56 169 GLN A O 1
ATOM 1362 N N . ARG A 1 170 ? -8.705 -9.858 32.847 1.00 92.06 170 ARG A N 1
ATOM 1363 C CA . ARG A 1 170 ? -8.151 -9.348 34.110 1.00 92.06 170 ARG A CA 1
ATOM 1364 C C . ARG A 1 170 ? -9.213 -9.212 35.204 1.00 92.06 170 ARG A C 1
ATOM 1366 O O . ARG A 1 170 ? -8.871 -9.238 36.382 1.00 92.06 170 ARG A O 1
ATOM 1373 N N . ASN A 1 171 ? -10.471 -9.031 34.813 1.00 89.06 171 ASN A N 1
ATOM 1374 C CA . ASN A 1 171 ? -11.597 -8.835 35.720 1.00 89.06 171 ASN A CA 1
ATOM 1375 C C . ASN A 1 171 ? -12.383 -10.134 35.988 1.00 89.06 171 ASN A C 1
ATOM 1377 O O . ASN A 1 171 ? -13.409 -10.080 36.672 1.00 89.06 171 ASN A O 1
ATOM 1381 N N . GLU A 1 172 ? -11.924 -11.286 35.482 1.00 72.88 172 GLU A N 1
ATOM 1382 C CA . GLU A 1 172 ? -12.424 -12.590 35.926 1.00 72.88 172 GLU A CA 1
ATOM 1383 C C . GLU A 1 172 ? -11.917 -12.886 37.359 1.00 72.88 172 GLU A C 1
ATOM 1385 O O . GLU A 1 172 ? -10.717 -12.750 37.614 1.00 72.88 172 GLU A O 1
ATOM 1390 N N . PRO A 1 173 ? -12.816 -13.220 38.309 1.00 63.28 173 PRO A N 1
ATOM 1391 C CA . PRO A 1 173 ? -12.485 -13.447 39.720 1.00 63.28 173 PRO A CA 1
ATOM 1392 C C . PRO A 1 173 ? -11.768 -14.773 40.005 1.00 63.28 173 PRO A C 1
ATOM 1394 O O . PRO A 1 173 ? -12.001 -15.763 39.273 1.00 63.28 173 PRO A O 1
#

Secondary structure (DSSP, 8-state):
--HHHHHHHHHHHHHHHHHHHHHTTTTTTSSTTSS----------------TT---SS-SSSSS------GGG--S--PPSSHHHHHHTPPEEEEEEEEEETTTTEEEEEEEEEE-HHHHHHH-GGGEEEETTTTEEEE-HHHHHHHHHHHHHHHHHHHHHHHHHHHHHHT--

Organism: NCBI:txid202772

pLDDT: mean 77.39, std 21.67, range [36.38, 98.31]

Sequence (173 aa):
MSTQIIQFTLIIYLNYNWMIRMKKVTGCFLISLLLLNVNAYSSDSDDDEYKPGTCSGPYFDTLGGCGLSDRNIKTNLVPLQEPLEKIAGIEAYQYKIPYLDYSTLTINFKEEIGVVAQEVKEVYPLAVYQDREKRLLGVNYSRLVVPLIAAVNELNKKVERLEKQLEEQRNEP

Radius of gyration: 32.56 Å; chains: 1; bounding box: 71×46×118 Å